Protein AF-A0A258CP84-F1 (afdb_monomer)

Solvent-accessible surface area (backbone atoms only — not comparable to full-atom values): 5626 Å² total; per-residue (Å²): 131,55,63,69,50,76,49,75,52,77,46,81,54,96,42,42,40,38,38,43,35,41,37,41,35,49,50,40,75,94,57,58,101,92,50,81,67,35,71,52,43,54,38,35,33,40,38,43,35,39,31,91,42,90,94,41,61,42,37,40,38,43,38,35,37,27,71,67,53,41,86,36,48,59,76,91,42,93,50,39,91,79,51,60,53,80,54,58,45,76,50,69,54,75,46,78,63,132

Structure (mmCIF, N/CA/C/O backbone):
data_AF-A0A258CP84-F1
#
_entry.id   AF-A0A258CP84-F1
#
loop_
_atom_site.group_PDB
_atom_site.id
_atom_site.type_symbol
_atom_site.label_atom_id
_atom_site.label_alt_id
_atom_site.label_comp_id
_atom_site.label_asym_id
_atom_site.label_entity_id
_atom_site.label_seq_id
_atom_site.pdbx_PDB_ins_code
_atom_site.Cartn_x
_atom_site.Cartn_y
_atom_site.Cartn_z
_atom_site.occupancy
_atom_site.B_iso_or_equiv
_atom_site.auth_seq_id
_atom_site.auth_comp_id
_atom_site.auth_asym_id
_atom_site.auth_atom_id
_atom_site.pdbx_PDB_model_num
ATOM 1 N N . PRO A 1 1 ? 20.545 0.813 -8.830 1.00 58.78 1 PRO A N 1
ATOM 2 C CA . PRO A 1 1 ? 19.107 0.859 -8.473 1.00 58.78 1 PRO A CA 1
ATOM 3 C C . PRO A 1 1 ? 18.518 2.244 -8.768 1.00 58.78 1 PRO A C 1
ATOM 5 O O . PRO A 1 1 ? 19.199 3.232 -8.485 1.00 58.78 1 PRO A O 1
ATOM 8 N N . PRO A 1 2 ? 17.309 2.332 -9.349 1.00 80.00 2 PRO A N 1
ATOM 9 C CA . PRO A 1 2 ? 16.602 3.606 -9.443 1.00 80.00 2 PRO A CA 1
ATOM 10 C C . PRO A 1 2 ? 16.352 4.156 -8.037 1.00 80.00 2 PRO A C 1
ATOM 12 O O . PRO A 1 2 ? 16.305 3.398 -7.062 1.00 80.00 2 PRO A O 1
ATOM 15 N N . TYR A 1 3 ? 16.239 5.476 -7.911 1.00 89.44 3 TYR A N 1
ATOM 16 C CA . TYR A 1 3 ? 15.871 6.052 -6.625 1.00 89.44 3 TYR A CA 1
ATOM 17 C C . TYR A 1 3 ? 14.393 5.766 -6.346 1.00 89.44 3 TYR A C 1
ATOM 19 O O . TYR A 1 3 ? 13.563 5.680 -7.253 1.00 89.44 3 TYR A O 1
ATOM 27 N N . SER A 1 4 ? 14.063 5.615 -5.070 1.00 93.31 4 SER A N 1
ATOM 28 C CA . SER A 1 4 ? 12.688 5.422 -4.625 1.00 93.31 4 SER A CA 1
ATOM 29 C C . SER A 1 4 ? 12.405 6.310 -3.430 1.00 93.31 4 SER A C 1
ATOM 31 O O . SER A 1 4 ? 13.255 6.440 -2.547 1.00 93.31 4 SER A O 1
ATOM 33 N N . LEU A 1 5 ? 11.197 6.857 -3.370 1.00 96.44 5 LEU A N 1
ATOM 34 C CA . LEU A 1 5 ? 10.701 7.631 -2.241 1.00 96.44 5 LEU A CA 1
ATOM 35 C C . LEU A 1 5 ? 9.426 6.977 -1.716 1.00 96.44 5 LEU A C 1
ATOM 37 O O . LEU A 1 5 ? 8.534 6.635 -2.486 1.00 96.44 5 LEU A O 1
ATOM 41 N N . THR A 1 6 ? 9.331 6.789 -0.402 1.00 97.81 6 THR A N 1
ATOM 42 C CA . THR A 1 6 ? 8.110 6.294 0.245 1.00 97.81 6 THR A CA 1
ATOM 43 C C . THR A 1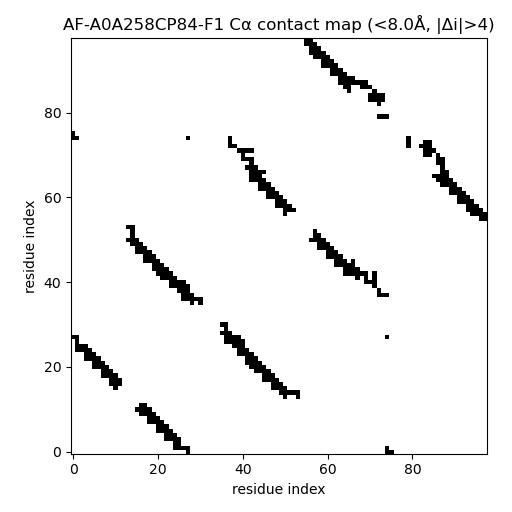 6 ? 7.695 7.255 1.348 1.00 97.81 6 THR A C 1
ATOM 45 O O . THR A 1 6 ? 8.434 7.459 2.309 1.00 97.81 6 THR A O 1
ATOM 48 N N . GLY A 1 7 ? 6.510 7.839 1.203 1.00 98.38 7 GLY A N 1
ATOM 49 C CA . GLY A 1 7 ? 5.847 8.634 2.228 1.00 98.38 7 GLY A CA 1
ATOM 50 C C . GLY A 1 7 ? 4.744 7.817 2.890 1.00 98.38 7 GLY A C 1
ATOM 51 O O . GLY A 1 7 ? 3.963 7.161 2.202 1.00 98.38 7 GLY A O 1
ATOM 52 N N . ARG A 1 8 ? 4.666 7.855 4.223 1.00 98.31 8 ARG A N 1
ATOM 53 C CA . ARG A 1 8 ? 3.635 7.144 4.984 1.00 98.31 8 ARG A CA 1
ATOM 54 C C . ARG A 1 8 ? 3.068 8.028 6.085 1.00 98.31 8 ARG A C 1
ATOM 56 O O . ARG A 1 8 ? 3.808 8.502 6.942 1.00 98.31 8 ARG A O 1
ATOM 63 N N . LEU A 1 9 ? 1.752 8.190 6.070 1.00 98.56 9 LEU A N 1
ATOM 64 C CA . LEU A 1 9 ? 0.977 8.851 7.109 1.00 98.56 9 LEU A CA 1
ATOM 65 C C . LEU A 1 9 ? 0.231 7.788 7.916 1.00 98.56 9 LEU A C 1
ATOM 67 O O . LEU A 1 9 ? -0.418 6.914 7.341 1.00 98.56 9 LEU A O 1
ATOM 71 N N . VAL A 1 10 ? 0.337 7.862 9.242 1.00 98.31 10 VAL A N 1
ATOM 72 C CA . VAL A 1 10 ? -0.356 6.966 10.173 1.00 98.31 10 VAL A CA 1
ATOM 73 C C . VAL A 1 10 ? -1.148 7.807 11.157 1.00 98.31 10 VAL A C 1
ATOM 75 O O . VAL A 1 10 ? -0.612 8.731 11.764 1.00 98.31 10 VAL A O 1
ATOM 78 N N . TRP A 1 11 ? -2.414 7.454 11.321 1.00 98.38 11 TRP A N 1
ATOM 79 C CA . TRP A 1 11 ? -3.298 7.985 12.340 1.00 98.38 11 TRP A CA 1
ATOM 80 C C . TRP A 1 11 ? -3.722 6.850 13.266 1.00 98.38 11 TRP A C 1
ATOM 82 O O . TRP A 1 11 ? -4.186 5.815 12.790 1.00 98.38 11 TRP A O 1
ATOM 92 N N . ALA A 1 12 ? -3.593 7.055 14.573 1.00 96.25 12 ALA A N 1
ATOM 93 C CA . ALA A 1 12 ? -4.013 6.095 15.584 1.00 96.25 12 ALA A CA 1
ATOM 94 C C . ALA A 1 12 ? -4.826 6.808 16.666 1.00 96.25 12 ALA A C 1
ATOM 96 O O . ALA A 1 12 ? -4.419 7.846 17.189 1.00 96.25 12 ALA A O 1
ATOM 97 N N . SER A 1 13 ? -5.985 6.248 16.991 1.00 94.19 13 SER A N 1
ATOM 98 C CA 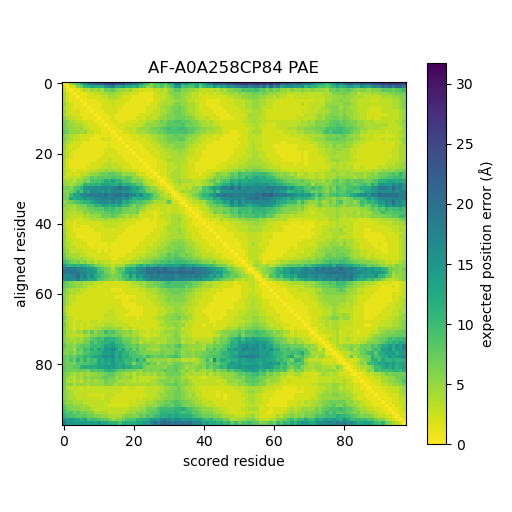. SER A 1 13 ? -6.856 6.686 18.078 1.00 94.19 13 SER A CA 1
ATOM 99 C C . SER A 1 13 ? -7.516 5.468 18.736 1.00 94.19 13 SER A C 1
ATOM 101 O O . SER A 1 13 ? -7.430 4.361 18.195 1.00 94.19 13 SER A O 1
ATOM 103 N N . PRO A 1 14 ? -8.214 5.630 19.877 1.00 92.50 14 PRO A N 1
ATOM 104 C CA . PRO A 1 14 ? -8.882 4.510 20.541 1.00 92.50 14 PRO A CA 1
ATOM 105 C C . PRO A 1 14 ? -9.834 3.730 19.624 1.00 92.50 14 PRO A C 1
ATOM 107 O O . PRO A 1 14 ? -9.900 2.505 19.698 1.00 92.50 14 PRO A O 1
ATOM 110 N N . ARG A 1 15 ? -10.526 4.422 18.708 1.00 93.38 15 ARG A N 1
ATOM 111 C CA . ARG A 1 15 ? -11.545 3.815 17.838 1.00 93.38 15 ARG A CA 1
ATOM 112 C C . ARG A 1 15 ? -11.147 3.704 16.373 1.00 93.38 15 ARG A C 1
ATOM 114 O O . ARG A 1 15 ? -11.784 2.943 15.654 1.00 93.38 15 ARG A O 1
ATOM 121 N N . ILE A 1 16 ? -10.154 4.454 15.896 1.00 95.81 16 ILE A N 1
ATOM 122 C CA . ILE A 1 16 ? -9.808 4.514 14.469 1.00 95.81 16 ILE A CA 1
ATOM 123 C C . ILE A 1 16 ? -8.300 4.396 14.284 1.00 95.81 16 ILE A C 1
ATOM 125 O O . ILE A 1 16 ? -7.542 5.204 14.814 1.00 95.81 16 ILE A O 1
ATOM 129 N N . ASP A 1 17 ? -7.896 3.455 13.436 1.00 96.75 17 ASP A N 1
ATOM 130 C CA . ASP A 1 17 ? -6.538 3.347 12.913 1.00 96.75 17 ASP A CA 1
ATOM 131 C C . ASP A 1 17 ? -6.585 3.557 11.396 1.00 96.75 17 ASP A C 1
ATOM 133 O O . ASP A 1 17 ? -7.310 2.853 10.692 1.00 96.75 17 ASP A O 1
ATOM 137 N N . ALA A 1 18 ? -5.827 4.511 10.867 1.00 98.19 18 ALA A N 1
ATOM 138 C CA . ALA A 1 18 ? -5.754 4.769 9.434 1.00 98.19 18 ALA A CA 1
ATOM 139 C C . ALA A 1 18 ? -4.305 4.904 8.968 1.00 98.19 18 ALA A C 1
ATOM 141 O O . ALA A 1 18 ? -3.438 5.403 9.683 1.00 98.19 18 ALA A O 1
ATOM 142 N N . GLN A 1 19 ? -4.041 4.465 7.745 1.00 98.62 19 GLN A N 1
ATOM 143 C CA . GLN A 1 19 ? -2.743 4.578 7.104 1.00 98.62 19 GLN A CA 1
ATOM 144 C C . GLN A 1 19 ? -2.926 4.954 5.639 1.00 98.62 19 GLN A C 1
ATOM 146 O O . GLN A 1 19 ? -3.736 4.348 4.939 1.00 98.62 19 GLN A O 1
ATOM 151 N N . LEU A 1 20 ? -2.122 5.905 5.176 1.00 98.62 20 LEU A N 1
ATOM 152 C CA . LEU A 1 20 ? -1.940 6.230 3.767 1.00 98.62 20 LEU A CA 1
ATOM 153 C C . LEU A 1 20 ? -0.455 6.107 3.439 1.00 98.62 20 LEU A C 1
ATOM 155 O O . LEU A 1 20 ? 0.393 6.617 4.169 1.00 98.62 20 LEU A O 1
ATOM 159 N N . GLU A 1 21 ? -0.131 5.431 2.350 1.00 98.75 21 GLU A N 1
ATOM 160 C CA . GLU A 1 21 ? 1.232 5.273 1.863 1.00 98.75 21 GLU A CA 1
ATOM 161 C C . GLU A 1 21 ? 1.289 5.611 0.377 1.00 98.75 21 GLU A C 1
ATOM 163 O O . GLU A 1 21 ? 0.451 5.162 -0.406 1.00 98.75 21 GLU A O 1
ATOM 168 N N . VAL A 1 22 ? 2.300 6.388 0.000 1.00 98.50 22 VAL A N 1
ATOM 169 C CA . VAL A 1 22 ? 2.626 6.712 -1.385 1.00 98.50 22 VAL A CA 1
ATOM 170 C C . VAL A 1 22 ? 4.071 6.305 -1.623 1.00 98.50 22 VAL A C 1
ATOM 172 O O . VAL A 1 22 ? 4.977 6.796 -0.947 1.00 98.50 22 VAL A O 1
ATOM 175 N N . ARG A 1 23 ? 4.294 5.409 -2.580 1.00 97.44 23 ARG A N 1
ATOM 176 C CA . ARG A 1 23 ? 5.623 4.973 -3.009 1.00 97.44 23 ARG A CA 1
ATOM 177 C C . ARG A 1 23 ? 5.820 5.350 -4.465 1.00 97.44 23 ARG A C 1
ATOM 179 O O . ARG A 1 23 ? 5.086 4.867 -5.319 1.00 97.44 23 ARG A O 1
ATOM 186 N N . TYR A 1 24 ? 6.833 6.159 -4.727 1.00 96.25 24 TYR A N 1
ATOM 187 C CA . TYR A 1 24 ? 7.330 6.444 -6.064 1.00 96.25 24 TYR A CA 1
ATOM 188 C C . TYR A 1 24 ? 8.645 5.701 -6.282 1.00 96.25 24 TYR A C 1
ATOM 190 O O . TYR A 1 24 ? 9.527 5.720 -5.416 1.00 96.25 24 TYR A O 1
ATOM 198 N N . VAL A 1 25 ? 8.775 5.051 -7.431 1.00 95.00 25 VAL A N 1
ATOM 199 C CA . VAL A 1 25 ? 10.022 4.451 -7.904 1.00 95.00 25 VAL A CA 1
ATOM 200 C C . VAL A 1 25 ? 10.292 5.0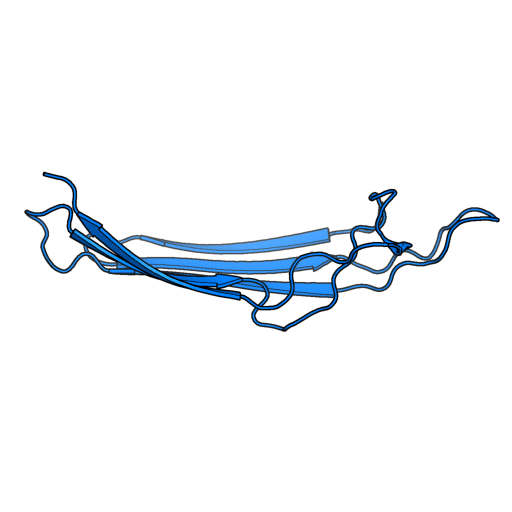32 -9.277 1.00 95.00 25 VAL A C 1
ATOM 202 O O . VAL A 1 25 ? 9.432 4.945 -10.149 1.00 95.00 25 VAL A O 1
ATOM 205 N N . ALA A 1 26 ? 11.458 5.651 -9.435 1.00 93.38 26 ALA A N 1
ATOM 206 C CA . ALA A 1 26 ? 11.860 6.239 -10.700 1.00 93.38 26 ALA A CA 1
ATOM 207 C C . ALA A 1 26 ? 12.169 5.169 -11.746 1.00 93.38 26 ALA A C 1
ATOM 209 O O . ALA A 1 26 ? 12.411 4.001 -11.426 1.00 93.38 26 ALA A O 1
ATOM 210 N N . ASP A 1 27 ? 12.202 5.604 -12.993 1.00 91.06 27 ASP A N 1
ATOM 211 C CA . ASP A 1 27 ? 12.632 4.807 -14.119 1.00 91.06 27 ASP A CA 1
ATOM 212 C C . ASP A 1 27 ? 14.100 4.377 -13.975 1.00 91.06 27 ASP A C 1
ATOM 214 O O . ASP A 1 27 ? 14.911 4.968 -13.249 1.00 91.06 27 ASP A O 1
ATOM 218 N N . GLN A 1 28 ? 14.420 3.257 -14.621 1.00 87.38 28 GLN A N 1
ATOM 219 C CA . GLN A 1 28 ? 15.779 2.766 -14.756 1.00 87.38 28 GLN A CA 1
ATOM 220 C C . GLN A 1 28 ? 16.080 2.433 -16.208 1.00 87.38 28 GLN A C 1
ATOM 222 O O . GLN A 1 28 ? 15.536 1.506 -16.802 1.00 87.38 28 GLN A O 1
ATOM 227 N N . ASP A 1 29 ? 17.034 3.179 -16.717 1.00 86.06 29 ASP A N 1
ATOM 228 C CA . ASP A 1 29 ? 17.416 3.305 -18.108 1.00 86.06 29 ASP A CA 1
ATOM 229 C C . ASP A 1 29 ? 18.936 3.109 -18.287 1.00 86.06 29 ASP A C 1
ATOM 231 O O . ASP A 1 29 ? 19.417 2.935 -19.406 1.00 86.06 29 ASP A O 1
ATOM 235 N N . ARG A 1 30 ? 19.703 2.997 -17.186 1.00 82.88 30 ARG A N 1
ATOM 236 C CA . ARG A 1 30 ? 21.101 2.527 -17.198 1.00 82.88 30 ARG A CA 1
ATOM 237 C C . ARG A 1 30 ? 21.151 1.002 -17.159 1.00 82.88 30 ARG A C 1
ATOM 239 O O . ARG A 1 30 ? 21.360 0.406 -16.105 1.00 82.88 30 ARG A O 1
ATOM 246 N N . VAL A 1 31 ? 20.969 0.403 -18.328 1.00 81.38 31 VAL A N 1
ATOM 247 C CA . VAL A 1 31 ? 20.886 -1.049 -18.529 1.00 81.38 31 VAL A CA 1
ATOM 248 C C . VAL A 1 31 ? 22.085 -1.596 -19.304 1.00 81.38 31 VAL A C 1
ATOM 250 O O . VAL A 1 31 ? 22.744 -0.873 -20.053 1.00 81.38 31 VAL A O 1
ATOM 253 N N . THR A 1 32 ? 22.400 -2.877 -19.109 1.00 82.00 32 THR A N 1
ATOM 254 C CA . THR A 1 32 ? 23.429 -3.573 -19.906 1.00 82.00 32 THR A CA 1
ATOM 255 C C . THR A 1 32 ? 22.902 -3.965 -21.296 1.00 82.00 32 THR A C 1
ATOM 257 O O . THR A 1 32 ? 21.710 -3.864 -21.569 1.00 82.00 32 THR A O 1
ATOM 260 N N . THR A 1 33 ? 23.770 -4.463 -22.185 1.00 78.44 33 THR A N 1
ATOM 261 C CA . THR A 1 33 ? 23.432 -4.815 -23.582 1.00 78.44 33 THR A CA 1
ATOM 262 C C . THR A 1 33 ? 22.245 -5.781 -23.744 1.00 78.44 33 THR A C 1
ATOM 264 O O . THR A 1 33 ? 21.621 -5.791 -24.800 1.00 78.44 33 THR A O 1
ATOM 267 N N . TYR A 1 34 ? 21.918 -6.583 -22.725 1.00 78.81 34 TYR A N 1
ATOM 268 C CA . TYR A 1 34 ? 20.837 -7.581 -22.772 1.00 78.81 34 TYR A CA 1
ATOM 269 C C . TYR A 1 34 ? 19.732 -7.331 -21.739 1.00 78.81 34 TYR A C 1
ATOM 271 O O . TYR A 1 34 ? 18.991 -8.246 -21.388 1.00 78.81 34 TYR A O 1
ATOM 279 N N . GLU A 1 35 ? 19.622 -6.105 -21.233 1.00 76.94 35 GLU A N 1
ATOM 280 C CA . GLU A 1 35 ? 18.647 -5.733 -20.215 1.00 76.94 35 GLU A CA 1
ATOM 281 C C . GLU A 1 35 ? 17.712 -4.639 -20.745 1.00 76.94 35 GLU A C 1
ATOM 283 O O . GLU A 1 35 ? 18.149 -3.662 -21.346 1.00 76.94 35 GLU A O 1
ATOM 288 N N . LEU A 1 36 ? 16.402 -4.817 -20.549 1.00 83.00 36 LEU A N 1
ATOM 289 C CA . LEU A 1 36 ? 15.404 -3.826 -20.957 1.00 83.00 36 LEU A CA 1
ATOM 290 C C . LEU A 1 36 ? 15.235 -2.740 -19.884 1.00 83.00 36 LEU A C 1
ATOM 292 O O . LEU A 1 36 ? 15.143 -3.099 -18.699 1.00 83.00 36 LEU A O 1
ATOM 296 N N . PRO A 1 37 ? 15.103 -1.456 -20.278 1.00 84.75 37 PRO A N 1
ATOM 297 C CA . PRO A 1 37 ? 14.719 -0.380 -19.371 1.00 84.75 37 PRO A CA 1
ATOM 298 C C . PRO A 1 37 ? 13.411 -0.686 -18.637 1.00 84.75 37 PRO A C 1
ATOM 300 O O . PRO A 1 37 ? 12.537 -1.393 -19.146 1.00 84.75 37 PRO A O 1
ATOM 303 N N . THR A 1 38 ? 13.264 -0.128 -17.440 1.00 88.12 38 THR A N 1
ATOM 304 C CA . THR A 1 38 ? 12.048 -0.247 -16.633 1.00 88.12 38 THR A CA 1
ATOM 305 C C . THR A 1 38 ? 11.476 1.136 -16.366 1.00 88.12 38 THR A C 1
ATOM 307 O O . THR A 1 38 ? 12.178 1.993 -15.840 1.00 88.12 38 THR A O 1
ATOM 310 N N . ASN A 1 39 ? 10.199 1.330 -16.695 1.00 89.44 39 ASN A N 1
ATOM 311 C CA . ASN A 1 39 ? 9.492 2.586 -16.442 1.00 89.44 39 ASN A CA 1
ATOM 312 C C . ASN A 1 39 ? 9.291 2.840 -14.943 1.00 89.44 39 ASN A C 1
ATOM 314 O O . ASN A 1 39 ? 9.258 1.907 -14.133 1.00 89.44 39 ASN A O 1
ATOM 318 N N . ASP A 1 40 ? 9.103 4.110 -14.607 1.00 93.00 40 ASP A N 1
ATOM 319 C CA . ASP A 1 40 ? 8.715 4.561 -13.281 1.00 93.00 40 ASP A CA 1
ATOM 320 C C . ASP A 1 40 ? 7.302 4.086 -12.906 1.00 93.00 40 ASP A C 1
ATOM 322 O O . ASP A 1 40 ? 6.497 3.656 -13.740 1.00 93.00 40 ASP A O 1
ATOM 326 N N . TYR A 1 41 ? 6.985 4.140 -11.614 1.00 94.69 41 TYR A N 1
ATOM 327 C CA . TYR A 1 41 ? 5.622 3.925 -11.141 1.00 94.69 41 TYR A CA 1
ATOM 328 C C . TYR A 1 41 ? 5.365 4.572 -9.784 1.00 94.69 41 TYR A C 1
ATOM 330 O O . TYR A 1 41 ? 6.249 4.719 -8.936 1.00 94.69 41 TYR A O 1
ATOM 338 N N . THR A 1 42 ? 4.088 4.883 -9.552 1.00 97.25 42 THR A N 1
ATOM 339 C CA . THR A 1 42 ? 3.583 5.338 -8.255 1.00 97.25 42 THR A CA 1
ATOM 340 C C . THR A 1 42 ? 2.531 4.373 -7.728 1.00 97.25 42 THR A C 1
ATOM 342 O O . THR A 1 42 ? 1.511 4.135 -8.378 1.00 97.25 42 THR A O 1
ATOM 345 N N . LEU A 1 43 ? 2.751 3.856 -6.521 1.00 98.06 43 LEU A N 1
ATOM 346 C CA . LEU A 1 43 ? 1.775 3.073 -5.771 1.00 98.06 43 LEU A CA 1
ATOM 347 C C . LEU A 1 43 ? 1.166 3.927 -4.666 1.00 98.06 43 LEU A C 1
ATOM 349 O O . LEU A 1 43 ? 1.887 4.538 -3.877 1.00 98.06 43 LEU A O 1
ATOM 353 N N . VAL A 1 44 ? -0.162 3.909 -4.580 1.00 98.50 44 VAL A N 1
ATOM 354 C CA . VAL A 1 44 ? -0.912 4.483 -3.458 1.00 98.50 44 VAL A CA 1
ATOM 355 C C . VAL A 1 44 ? -1.631 3.357 -2.726 1.00 98.50 44 VAL A C 1
ATOM 357 O O . VAL A 1 44 ? -2.410 2.618 -3.326 1.00 98.50 44 VAL A O 1
ATOM 360 N N . ASN A 1 45 ? -1.371 3.224 -1.429 1.00 98.62 45 ASN A N 1
ATOM 361 C CA . ASN A 1 45 ? -1.985 2.225 -0.561 1.00 98.62 45 ASN A CA 1
ATOM 362 C C . ASN A 1 45 ? -2.706 2.930 0.588 1.00 98.62 45 ASN A C 1
ATOM 364 O O . ASN A 1 45 ? -2.176 3.880 1.160 1.00 98.62 45 ASN A O 1
ATOM 368 N N . ALA A 1 46 ? -3.886 2.447 0.963 1.00 98.69 46 ALA A N 1
ATOM 369 C CA . ALA A 1 46 ? -4.632 2.988 2.092 1.00 98.69 46 ALA A CA 1
ATOM 370 C C . ALA A 1 46 ? -5.262 1.871 2.922 1.00 98.69 46 A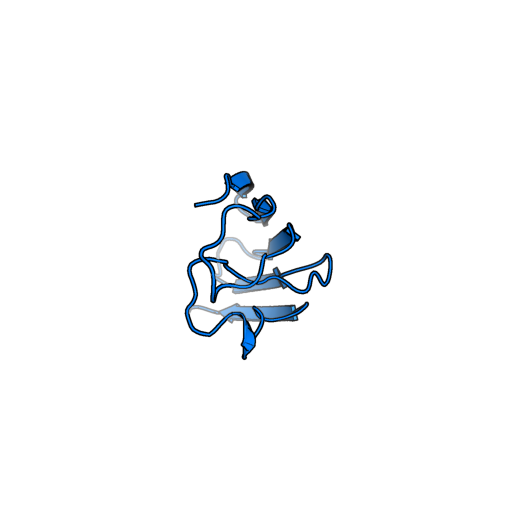LA A C 1
ATOM 372 O O . ALA A 1 46 ? -5.760 0.884 2.383 1.00 98.69 46 ALA A O 1
ATOM 373 N N . ARG A 1 47 ? -5.279 2.041 4.242 1.00 98.56 47 ARG A N 1
ATOM 374 C CA . ARG A 1 47 ? -5.976 1.161 5.183 1.00 98.56 47 ARG A CA 1
ATOM 375 C C . ARG A 1 47 ? -6.732 2.010 6.187 1.00 98.56 47 ARG A C 1
ATOM 377 O O . ARG A 1 47 ? -6.181 2.971 6.711 1.00 98.56 47 ARG A O 1
ATOM 384 N N . VAL A 1 48 ? -7.957 1.613 6.502 1.00 98.25 48 VAL A N 1
ATOM 385 C CA . VAL A 1 48 ? -8.734 2.169 7.611 1.00 98.25 48 VAL A CA 1
ATOM 386 C C . VAL A 1 48 ? -9.293 1.013 8.426 1.00 98.25 48 VAL A C 1
ATOM 388 O O . VAL A 1 48 ? -9.776 0.027 7.873 1.00 98.25 48 VAL A O 1
ATOM 391 N N . SER A 1 49 ? -9.191 1.113 9.744 1.00 97.31 49 SER A N 1
ATOM 392 C CA . SER A 1 49 ? -9.767 0.183 10.706 1.00 97.31 49 SER A CA 1
ATOM 393 C C . SER A 1 49 ? -10.567 0.948 11.750 1.00 97.31 49 SER A C 1
ATOM 395 O O . SER A 1 49 ? -10.147 2.007 12.213 1.00 97.31 49 SER A O 1
ATOM 397 N N . PHE A 1 50 ? -11.710 0.393 12.128 1.00 96.00 50 PHE A N 1
ATOM 398 C CA . PHE A 1 50 ? -12.630 0.951 13.102 1.00 96.00 50 PHE A CA 1
ATOM 399 C C . PHE A 1 50 ? -12.916 -0.071 14.204 1.00 96.00 50 PHE A C 1
ATOM 401 O O . PHE A 1 50 ? -13.226 -1.231 13.922 1.00 96.00 50 PHE A O 1
ATOM 408 N N . LYS A 1 51 ? -12.812 0.372 15.456 1.00 94.88 51 LYS A N 1
ATOM 409 C CA . LYS A 1 51 ? -13.119 -0.381 16.674 1.00 94.88 51 LYS A CA 1
ATOM 410 C C . LYS A 1 51 ? -14.384 0.234 17.289 1.00 94.88 51 LYS A C 1
ATOM 412 O O . LYS A 1 51 ? -14.293 1.267 17.954 1.00 94.88 51 LYS A O 1
ATOM 417 N N . PRO A 1 52 ? -15.577 -0.325 17.010 1.00 90.56 52 PRO A N 1
ATOM 418 C CA . PRO A 1 52 ? -16.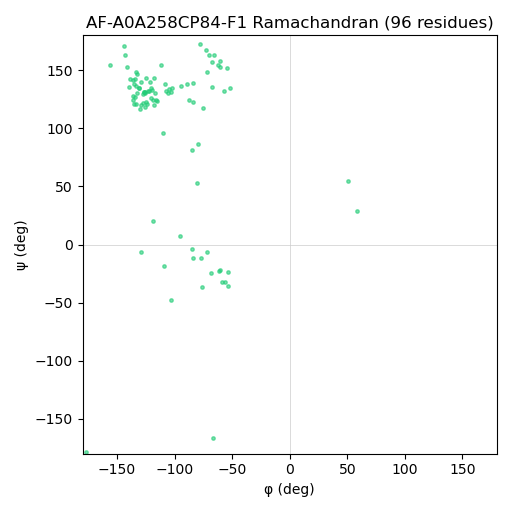845 0.258 17.455 1.00 90.56 52 PRO A CA 1
ATOM 419 C C . PRO A 1 52 ? -17.050 0.202 18.971 1.00 90.56 52 PRO A C 1
ATOM 421 O O . PRO A 1 52 ? -17.822 0.990 19.509 1.00 90.56 52 PRO A O 1
ATOM 424 N N . LEU A 1 53 ? -16.392 -0.740 19.644 1.00 88.62 53 LEU A N 1
ATOM 425 C CA . LEU A 1 53 ? -16.538 -1.017 21.067 1.00 88.62 53 LEU A CA 1
ATOM 426 C C . LEU A 1 53 ? -15.141 -0.985 21.692 1.00 88.62 53 LEU A C 1
ATOM 428 O O . LEU A 1 53 ? -14.234 -1.608 21.152 1.00 88.62 53 LEU A O 1
ATOM 432 N N . GLU A 1 54 ? -14.962 -0.267 22.801 1.00 76.62 54 GLU A N 1
ATOM 433 C CA . GLU A 1 54 ? -13.677 -0.234 23.523 1.00 76.62 54 GLU A CA 1
ATOM 434 C C . GLU A 1 54 ? -13.450 -1.518 24.333 1.00 76.62 54 GLU A C 1
ATOM 436 O O . GLU A 1 54 ? -12.340 -2.040 24.350 1.00 76.62 54 GLU A O 1
ATOM 441 N N . ASP A 1 55 ? -14.513 -2.083 24.912 1.00 78.81 55 ASP A N 1
ATOM 442 C CA . ASP A 1 55 ? -14.434 -3.269 25.781 1.00 78.81 55 ASP A CA 1
ATOM 443 C C . ASP A 1 55 ? -14.439 -4.605 25.017 1.00 78.81 55 ASP A C 1
ATOM 445 O O . ASP A 1 55 ? -14.354 -5.676 25.617 1.00 78.81 55 ASP A O 1
ATOM 449 N N . ARG A 1 56 ? -14.590 -4.572 23.688 1.00 78.44 56 ARG A N 1
ATOM 450 C CA . ARG A 1 56 ? -14.538 -5.762 22.830 1.00 78.44 56 ARG A CA 1
ATOM 451 C C . ARG A 1 56 ? -13.527 -5.535 21.728 1.00 78.44 56 ARG A C 1
ATOM 453 O O . ARG A 1 56 ? -13.623 -4.545 21.013 1.00 78.44 56 ARG A O 1
ATOM 460 N N . ASP A 1 57 ? -12.639 -6.496 21.507 1.00 85.38 57 ASP A N 1
ATOM 461 C CA . ASP A 1 57 ? -11.644 -6.427 20.433 1.00 85.38 57 ASP A CA 1
ATOM 462 C C . ASP A 1 57 ? -12.267 -6.824 19.073 1.00 85.38 57 ASP A C 1
ATOM 464 O O . ASP A 1 57 ? -11.809 -7.726 18.369 1.00 85.38 57 ASP A O 1
ATOM 468 N N . LEU A 1 58 ? -13.379 -6.157 18.730 1.00 92.69 58 LEU A N 1
ATOM 469 C CA . LEU A 1 58 ? -14.002 -6.172 17.409 1.00 92.69 58 LEU A CA 1
ATOM 470 C C . LEU A 1 58 ? -13.357 -5.080 16.555 1.00 92.69 58 LEU A C 1
ATOM 472 O O . LEU A 1 58 ? -13.402 -3.898 16.896 1.00 92.69 58 LEU A O 1
ATOM 476 N N . ARG A 1 59 ? -12.824 -5.461 15.396 1.00 94.94 59 ARG A N 1
ATOM 477 C CA . ARG A 1 59 ? -12.222 -4.542 14.427 1.00 94.94 59 ARG A CA 1
ATOM 478 C C . ARG A 1 59 ? -12.827 -4.750 13.052 1.00 94.94 59 ARG A C 1
ATOM 480 O O . ARG A 1 59 ? -12.710 -5.833 12.493 1.00 94.94 59 ARG A O 1
ATOM 487 N N . LEU A 1 60 ? -13.412 -3.703 12.485 1.00 96.50 60 LEU A N 1
ATOM 488 C CA . LEU A 1 60 ? -13.809 -3.645 11.078 1.00 96.50 60 LEU A CA 1
ATOM 489 C C . LEU A 1 60 ? -12.686 -2.982 10.291 1.00 96.50 60 LEU A C 1
ATOM 491 O O . LEU A 1 60 ? -12.147 -1.980 10.753 1.00 96.50 60 LEU A O 1
ATOM 495 N N . PHE A 1 61 ? -12.319 -3.499 9.124 1.00 97.38 61 PHE A N 1
ATOM 496 C CA . PHE A 1 61 ? -11.265 -2.886 8.319 1.00 97.38 61 PHE A CA 1
ATOM 497 C C . PHE A 1 61 ? -11.563 -2.921 6.827 1.00 97.38 61 PHE A C 1
ATOM 499 O O . PHE A 1 61 ? -12.237 -3.819 6.322 1.00 97.38 61 PHE A O 1
ATOM 506 N N . VAL A 1 62 ? -10.987 -1.948 6.128 1.00 98.38 62 VAL A N 1
ATOM 507 C CA . VAL A 1 62 ? -10.888 -1.893 4.671 1.00 98.38 62 VAL A CA 1
ATOM 508 C C . VAL A 1 62 ? -9.456 -1.515 4.311 1.00 98.38 62 VAL A C 1
ATOM 510 O O . VAL A 1 62 ? -8.853 -0.633 4.921 1.00 98.38 62 VAL A O 1
ATOM 513 N N . GLU A 1 63 ? -8.898 -2.189 3.316 1.00 98.44 63 GLU A N 1
ATOM 514 C CA . GLU A 1 63 ? -7.583 -1.904 2.767 1.00 98.44 63 GLU A CA 1
ATOM 515 C C . GLU A 1 63 ? -7.610 -1.938 1.245 1.00 98.44 63 GLU A C 1
ATOM 517 O O . GLU A 1 63 ? -8.017 -2.930 0.640 1.00 98.44 63 GLU A O 1
ATOM 522 N N . GLY A 1 64 ? -7.106 -0.867 0.643 1.00 98.50 64 GLY A N 1
ATOM 523 C CA . GLY A 1 64 ? -6.792 -0.782 -0.771 1.00 98.50 64 GLY A CA 1
ATOM 524 C C . GLY A 1 64 ? -5.283 -0.799 -0.994 1.00 98.50 64 GLY A C 1
ATOM 525 O O . GLY A 1 64 ? -4.545 -0.050 -0.349 1.00 98.50 64 GLY A O 1
ATOM 526 N N . ARG A 1 65 ? -4.818 -1.633 -1.923 1.00 98.38 65 ARG A N 1
ATOM 527 C CA . ARG A 1 65 ? -3.431 -1.638 -2.403 1.00 98.38 65 ARG A CA 1
ATOM 528 C C . ARG A 1 65 ? -3.396 -1.323 -3.888 1.00 98.38 65 ARG A C 1
ATOM 530 O O . ARG A 1 65 ? -4.274 -1.779 -4.621 1.00 98.38 65 ARG A O 1
ATOM 537 N N . ASN A 1 66 ? -2.371 -0.583 -4.307 1.00 97.88 66 ASN A N 1
ATOM 538 C CA . ASN A 1 66 ? -2.212 -0.103 -5.677 1.00 97.88 66 ASN A CA 1
ATOM 539 C C . ASN A 1 66 ? -3.489 0.600 -6.183 1.00 97.88 66 ASN A C 1
ATOM 541 O O . ASN A 1 66 ? -4.081 0.228 -7.191 1.00 97.88 66 ASN A O 1
ATOM 545 N N . LEU A 1 67 ? -3.957 1.601 -5.434 1.00 97.62 67 LEU A N 1
ATOM 546 C CA . LEU A 1 67 ? -5.179 2.350 -5.746 1.00 97.62 67 LEU A CA 1
ATOM 547 C C . LEU A 1 67 ? -5.098 3.091 -7.091 1.00 97.62 67 LEU A C 1
ATOM 549 O O . LEU A 1 67 ? -6.132 3.353 -7.700 1.00 97.62 67 LEU A O 1
ATOM 553 N N . THR A 1 68 ? -3.883 3.375 -7.564 1.00 97.00 68 THR A N 1
ATOM 554 C CA . THR A 1 68 ? -3.579 3.964 -8.876 1.00 97.00 68 THR A CA 1
ATOM 555 C C . THR A 1 68 ? -3.672 2.972 -10.035 1.00 97.00 68 THR A C 1
ATOM 557 O O . THR A 1 68 ? -3.668 3.410 -11.179 1.00 97.00 68 THR A O 1
ATOM 560 N N . ASP A 1 69 ? -3.774 1.664 -9.764 1.00 96.00 69 ASP A N 1
ATOM 561 C CA . ASP A 1 69 ? -3.748 0.594 -10.778 1.00 96.00 69 ASP A CA 1
ATOM 562 C C . ASP A 1 69 ? -2.476 0.561 -11.630 1.00 96.00 69 ASP A C 1
ATOM 564 O O . ASP A 1 69 ? -2.489 0.157 -12.793 1.00 96.00 69 ASP A O 1
ATOM 568 N N . ALA A 1 70 ? -1.359 1.018 -11.069 1.00 95.69 70 ALA A N 1
ATOM 569 C CA . ALA A 1 70 ? -0.110 1.083 -11.800 1.00 95.69 70 ALA A CA 1
ATOM 570 C C . ALA A 1 70 ? 0.402 -0.329 -12.121 1.00 95.69 70 ALA A C 1
ATOM 572 O O . ALA A 1 70 ? 0.449 -1.205 -11.250 1.00 95.69 70 ALA A O 1
ATOM 573 N N . VAL A 1 71 ? 0.854 -0.536 -13.359 1.00 92.75 71 VAL A N 1
ATOM 574 C CA . VAL A 1 71 ? 1.592 -1.743 -13.753 1.00 92.75 71 VAL A CA 1
ATOM 575 C C . VAL A 1 71 ? 3.039 -1.586 -13.294 1.00 92.75 71 VAL A C 1
ATOM 577 O O . VAL A 1 71 ? 3.895 -1.100 -14.028 1.00 92.75 71 VAL A O 1
ATOM 580 N N . ALA A 1 72 ? 3.306 -1.970 -12.051 1.00 91.06 72 ALA A N 1
ATOM 581 C CA . ALA A 1 72 ? 4.613 -1.795 -11.432 1.00 91.06 72 ALA A CA 1
ATOM 582 C C . ALA A 1 72 ? 5.539 -2.996 -11.684 1.00 91.06 72 ALA A C 1
ATOM 584 O O . ALA A 1 72 ? 5.129 -4.155 -11.576 1.00 91.06 72 ALA A O 1
ATOM 585 N N . ARG A 1 73 ? 6.809 -2.715 -11.987 1.00 90.44 73 ARG A N 1
ATOM 586 C CA . ARG A 1 73 ? 7.872 -3.712 -12.166 1.00 90.44 73 ARG A CA 1
ATOM 587 C C . ARG A 1 73 ? 9.103 -3.270 -11.395 1.00 90.44 73 ARG A C 1
ATOM 589 O O . ARG A 1 73 ? 9.661 -2.218 -11.670 1.00 90.44 73 ARG A O 1
ATOM 596 N N . GLU A 1 74 ? 9.551 -4.089 -10.455 1.00 86.94 74 GLU A N 1
ATOM 597 C CA . GLU A 1 74 ? 10.805 -3.828 -9.748 1.00 86.94 74 GLU A CA 1
ATOM 598 C C . GLU A 1 74 ? 11.972 -4.175 -10.680 1.00 86.94 74 GLU A C 1
ATOM 600 O O . GLU A 1 74 ? 12.128 -5.329 -11.076 1.00 86.94 74 GLU A O 1
ATOM 605 N N . HIS A 1 75 ? 12.797 -3.189 -11.042 1.00 82.69 75 HIS A N 1
ATOM 606 C CA . HIS A 1 75 ? 13.908 -3.394 -11.980 1.00 82.69 75 HIS A CA 1
ATOM 607 C C . HIS A 1 75 ? 14.914 -4.455 -11.493 1.00 82.69 75 HIS A C 1
ATOM 609 O O . HIS A 1 75 ? 15.453 -5.204 -12.294 1.00 82.69 75 HIS A O 1
ATOM 615 N N . ALA A 1 76 ? 15.109 -4.585 -10.175 1.00 81.44 76 ALA A N 1
ATOM 616 C CA . ALA A 1 76 ? 15.980 -5.606 -9.585 1.00 81.44 76 ALA A CA 1
ATOM 617 C C . ALA A 1 76 ? 15.414 -7.044 -9.660 1.00 81.44 76 ALA A C 1
ATOM 619 O O . ALA A 1 76 ? 16.089 -7.990 -9.259 1.00 81.44 76 ALA A O 1
ATOM 620 N N . SER A 1 77 ? 14.171 -7.226 -10.120 1.00 79.31 77 SER A N 1
ATOM 621 C CA . SER A 1 77 ? 13.545 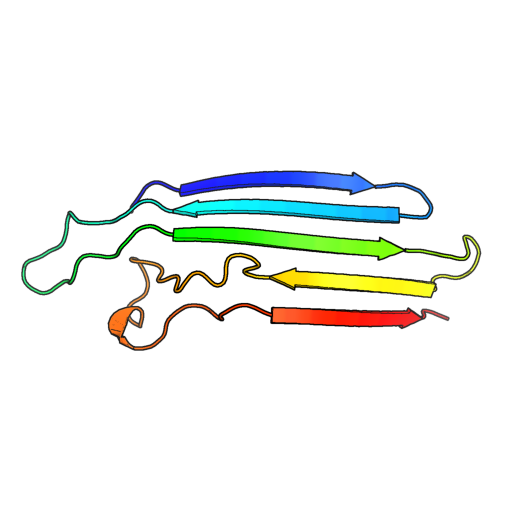-8.542 -10.246 1.00 79.31 77 SER A CA 1
ATOM 622 C C . SER A 1 77 ? 13.930 -9.215 -11.563 1.00 79.31 77 SER A C 1
ATOM 624 O O . SER A 1 77 ? 13.597 -8.722 -12.637 1.00 79.31 77 SER A O 1
ATOM 626 N N . PHE A 1 78 ? 14.515 -10.414 -11.488 1.00 78.31 78 PHE A N 1
ATOM 627 C CA . PHE A 1 78 ? 14.765 -11.268 -12.661 1.00 78.31 78 PHE A CA 1
ATOM 628 C C . PHE A 1 78 ? 13.482 -11.668 -13.405 1.00 78.31 78 PHE A C 1
ATOM 630 O O . PHE A 1 78 ? 13.530 -12.029 -14.575 1.00 78.31 78 PHE A O 1
ATOM 637 N N . LEU A 1 79 ? 12.330 -11.612 -12.729 1.00 80.81 79 LEU A N 1
ATOM 638 C CA . LEU A 1 79 ? 11.027 -11.939 -13.305 1.00 80.81 79 LEU A CA 1
ATOM 639 C C . LEU A 1 79 ? 10.277 -10.701 -13.815 1.00 80.81 79 LEU A C 1
ATOM 641 O O . LEU A 1 79 ? 9.117 -10.834 -14.195 1.00 80.81 79 LEU A O 1
ATOM 645 N N . LYS A 1 80 ? 10.890 -9.506 -13.833 1.00 76.06 80 LYS A N 1
ATOM 646 C CA . LYS A 1 80 ? 10.208 -8.251 -14.213 1.00 76.06 80 LYS A CA 1
ATOM 647 C C . LYS A 1 80 ? 9.574 -8.303 -15.607 1.00 76.06 80 LYS A C 1
ATOM 649 O O . LYS A 1 80 ? 8.523 -7.702 -15.831 1.00 76.06 80 LYS A O 1
ATOM 654 N N . ASP A 1 81 ? 10.189 -9.052 -16.519 1.00 79.81 81 ASP A N 1
ATOM 655 C CA . ASP A 1 81 ? 9.729 -9.193 -17.902 1.00 79.81 81 ASP A CA 1
ATOM 656 C C . ASP A 1 81 ? 8.643 -10.280 -18.047 1.00 79.81 81 ASP A C 1
ATOM 658 O O . ASP A 1 81 ? 7.968 -10.349 -19.069 1.00 79.81 81 ASP A O 1
ATOM 662 N N . ILE A 1 82 ? 8.429 -11.090 -17.002 1.00 83.62 82 ILE A N 1
ATOM 663 C CA . ILE A 1 82 ? 7.440 -12.178 -16.963 1.00 83.62 82 ILE A CA 1
ATOM 664 C C . ILE A 1 82 ? 6.204 -11.766 -16.157 1.00 83.62 82 ILE A C 1
ATOM 666 O O . ILE A 1 82 ? 5.079 -11.967 -16.609 1.00 83.62 82 ILE A O 1
ATOM 670 N N . ALA A 1 83 ? 6.397 -11.197 -14.964 1.00 85.12 83 ALA A N 1
ATOM 671 C CA . ALA A 1 83 ? 5.316 -10.907 -14.031 1.00 85.12 83 ALA A CA 1
ATOM 672 C C . ALA A 1 83 ? 5.451 -9.499 -13.421 1.00 85.12 83 ALA A C 1
ATOM 674 O O . ALA A 1 83 ? 6.445 -9.210 -12.746 1.00 85.12 83 ALA A O 1
ATOM 675 N N . PRO A 1 84 ? 4.449 -8.621 -13.612 1.00 90.50 84 PRO A N 1
ATOM 676 C CA . PRO A 1 84 ? 4.365 -7.376 -12.862 1.00 90.50 84 PRO A CA 1
ATOM 677 C C . PRO A 1 84 ? 3.957 -7.637 -11.403 1.00 90.50 84 PRO A C 1
ATOM 679 O O . PRO A 1 84 ? 3.487 -8.721 -11.045 1.00 90.50 84 PRO A O 1
ATOM 682 N N . LEU A 1 85 ? 4.102 -6.617 -10.555 1.00 91.38 85 LEU A N 1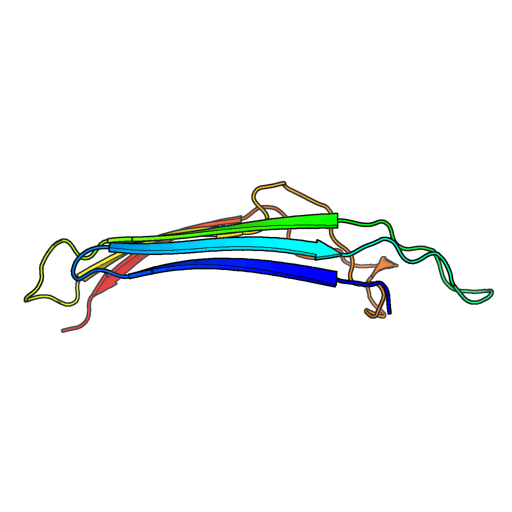
ATOM 683 C CA . LEU A 1 85 ? 3.508 -6.618 -9.219 1.00 91.38 85 LEU A CA 1
ATOM 684 C C . LEU A 1 85 ? 1.973 -6.734 -9.303 1.00 91.38 85 LEU A C 1
ATOM 686 O O . LEU A 1 85 ? 1.385 -6.366 -10.325 1.00 91.38 85 LEU A O 1
ATOM 690 N N . PRO A 1 86 ? 1.304 -7.203 -8.229 1.00 92.81 86 PRO A N 1
ATOM 691 C CA . PRO A 1 86 ? -0.151 -7.245 -8.189 1.00 92.81 86 PRO A CA 1
ATOM 692 C C . PRO A 1 86 ? -0.783 -5.888 -8.531 1.00 92.81 86 PRO A C 1
ATOM 694 O O . PRO A 1 86 ? -0.368 -4.841 -8.022 1.00 92.81 86 PRO A O 1
ATOM 697 N N . GLY A 1 87 ? -1.810 -5.928 -9.381 1.00 94.38 87 GLY A N 1
ATOM 698 C CA . GLY A 1 87 ? -2.630 -4.764 -9.717 1.00 94.38 87 GLY A CA 1
ATOM 699 C C . GLY A 1 87 ? -3.455 -4.260 -8.529 1.00 94.38 87 GLY A C 1
ATOM 700 O O . GLY A 1 87 ? -3.240 -4.652 -7.374 1.00 94.38 87 GLY A O 1
ATOM 701 N N . ARG A 1 88 ? -4.433 -3.392 -8.803 1.00 97.88 88 ARG A N 1
ATOM 702 C CA . ARG A 1 88 ? -5.319 -2.875 -7.756 1.00 97.88 88 ARG A CA 1
ATOM 703 C C . ARG A 1 88 ? -6.041 -4.004 -7.023 1.00 97.88 88 ARG A C 1
ATOM 705 O O . ARG A 1 88 ? -6.657 -4.876 -7.632 1.00 97.88 88 ARG A O 1
ATOM 712 N N . SER A 1 89 ? -6.028 -3.942 -5.695 1.00 98.06 89 SER A N 1
ATOM 713 C CA . SER A 1 89 ? -6.818 -4.837 -4.846 1.00 98.06 89 SER A CA 1
ATOM 714 C C . SER A 1 89 ? -7.483 -4.067 -3.716 1.00 98.06 89 SER A C 1
ATOM 716 O O . SER A 1 89 ? -6.900 -3.147 -3.144 1.00 98.06 89 SER A O 1
ATOM 718 N N . ILE A 1 90 ? -8.714 -4.453 -3.393 1.00 97.75 90 ILE A N 1
ATOM 719 C CA . ILE A 1 90 ? -9.468 -3.928 -2.258 1.00 97.75 90 ILE A CA 1
ATOM 720 C C . ILE A 1 90 ? -9.941 -5.127 -1.453 1.00 97.75 90 ILE A C 1
ATOM 722 O O . ILE A 1 90 ? -10.516 -6.064 -2.004 1.00 97.75 90 ILE A O 1
ATOM 726 N N . ARG A 1 91 ? -9.689 -5.106 -0.148 1.00 98.00 91 ARG A N 1
ATOM 727 C CA . ARG A 1 91 ? -10.185 -6.118 0.780 1.00 98.00 91 ARG A CA 1
ATOM 728 C C . ARG A 1 91 ? -10.773 -5.460 2.007 1.00 98.00 91 ARG A C 1
ATOM 730 O O . ARG A 1 91 ? -10.303 -4.415 2.443 1.00 98.00 91 ARG A O 1
ATOM 737 N N . GLY A 1 92 ? -11.770 -6.103 2.583 1.00 97.81 92 GLY A N 1
ATOM 738 C CA . GLY A 1 92 ? -12.338 -5.702 3.855 1.00 97.81 92 GLY A CA 1
ATOM 739 C C . GLY A 1 92 ? -12.716 -6.923 4.666 1.00 97.81 92 GLY A C 1
ATOM 740 O O . GLY A 1 92 ? -12.796 -8.033 4.138 1.00 97.81 92 GLY A O 1
ATOM 741 N N . GLY A 1 93 ? -12.920 -6.716 5.956 1.00 96.94 93 GLY A N 1
ATOM 742 C CA . GLY A 1 93 ? -13.292 -7.789 6.856 1.00 96.94 93 GLY A CA 1
ATOM 743 C C . GLY A 1 93 ? -13.548 -7.298 8.266 1.00 96.94 93 GLY A C 1
ATOM 744 O O . GLY A 1 93 ? -13.459 -6.107 8.571 1.00 96.94 93 GLY A O 1
ATOM 745 N N . LEU A 1 94 ? -13.858 -8.260 9.123 1.00 95.25 94 LEU A N 1
ATOM 746 C CA . LEU A 1 94 ? -13.981 -8.074 10.556 1.00 95.25 94 LEU A CA 1
ATOM 747 C C . LEU A 1 94 ? -13.067 -9.067 11.271 1.00 95.25 94 LEU A C 1
ATOM 749 O O . LEU A 1 94 ? -12.904 -10.198 10.818 1.00 95.25 94 LEU A O 1
ATOM 753 N N . ALA A 1 95 ? -12.466 -8.635 12.369 1.00 92.00 95 ALA A N 1
ATOM 754 C CA . ALA A 1 95 ? -11.703 -9.474 13.279 1.00 92.00 95 ALA A CA 1
ATOM 755 C C . ALA A 1 95 ? -12.346 -9.391 14.663 1.00 92.00 95 ALA A C 1
ATOM 757 O O . ALA A 1 95 ? -12.701 -8.300 15.110 1.00 92.00 95 ALA A O 1
ATOM 758 N N . LEU A 1 96 ? -12.514 -10.544 15.302 1.00 90.50 96 LEU A N 1
ATOM 759 C CA . LEU A 1 96 ? -13.100 -10.709 16.626 1.00 90.50 96 LEU A CA 1
ATOM 760 C C . LEU A 1 96 ? -12.136 -11.558 17.448 1.00 90.50 96 LEU A C 1
ATOM 762 O O . LEU A 1 96 ? -11.865 -12.693 17.061 1.00 90.50 96 LEU A O 1
ATOM 766 N N . ASN A 1 97 ? -11.643 -11.016 18.558 1.00 84.44 97 ASN A N 1
ATOM 767 C CA . ASN A 1 97 ? -10.924 -11.791 19.567 1.00 84.44 97 ASN A CA 1
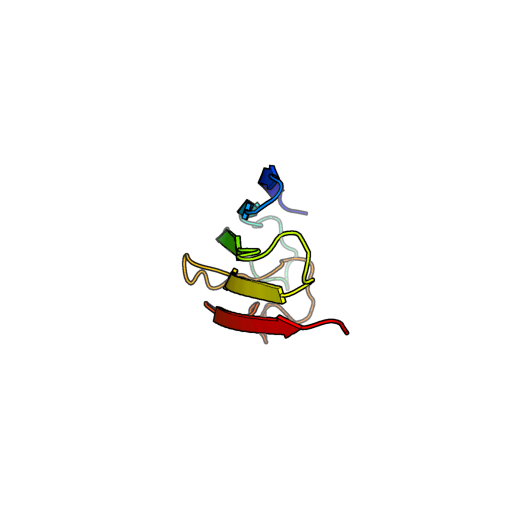ATOM 768 C C . ASN A 1 97 ? -11.814 -11.933 20.814 1.00 84.44 97 ASN A C 1
ATOM 770 O O . ASN A 1 97 ? -12.494 -10.972 21.190 1.00 84.44 97 ASN A O 1
ATOM 774 N N . PHE A 1 98 ? -11.830 -13.132 21.405 1.00 76.62 98 PHE A N 1
ATOM 775 C CA . PHE A 1 98 ? -12.646 -13.513 22.565 1.00 76.62 98 PHE A CA 1
ATOM 776 C C . PHE A 1 98 ? -11.762 -13.841 23.765 1.00 76.62 98 PHE A C 1
ATOM 778 O O . PHE A 1 98 ? -10.667 -14.404 23.532 1.00 76.62 98 PHE A O 1
#

Mean predicted aligned error: 5.34 Å

Radius of gyration: 17.97 Å; Cα contacts (8 Å, |Δi|>4): 215; chains: 1; bounding box: 40×22×49 Å

Organism: Caulobacter vibrioides (NCBI:txid155892)

Sequence (98 aa):
PPYSLTGRLVWASPRIDAQLEVRYVADQDRVTTYELPTNDYTLVNARVSFKPLEDRDLRLFVEGRNLTDAVAREHASFLKDIAPLPGRSIRGGLALNF

pLDDT: mean 91.28, std 7.8, range [58.78, 98.75]

Secondary structure (DSSP, 8-stat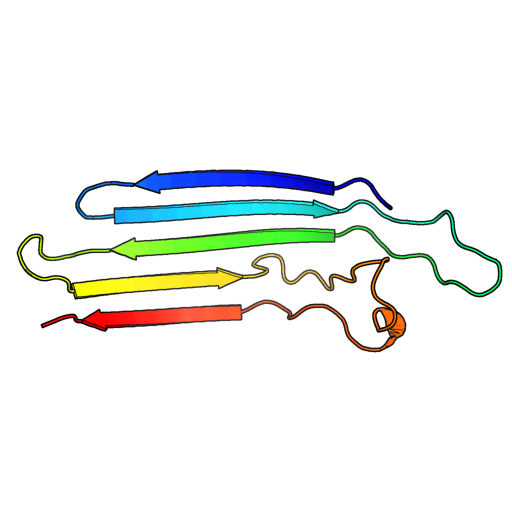e):
---EEEEEEEEE-SSEEEEEEEEEE--B----TT---B--EEEEEEEEEE-S-SSS-EEEEEEEESTT------TT-TTTTT-PPP--EEEEEEEE--

InterPro domains:
  IPR036942 TonB-dependent receptor-like, beta-barrel domain superfamily [G3DSA:2.40.170.20] (1-98)

Nearest PDB structures (foldseek):
  5fok-assembly1_A  TM=7.369E-01  e=3.522E-01  Pseudomonas aeruginosa PAO1
  3v8x-assembly1_A  TM=7.165E-01  e=1.856E+00  Neisseria meningitidis serogroup B
  5nxu-assembly1_C  TM=3.415E-01  e=6.277E+00  Providencia stuartii

Foldseek 3Di:
DFDKDKDKDWDDDLFKTKIKMKIKGAWDDPDDPPADTDHIDIKIKMKMWGDPDNVWPKIKMKIKTRPVQDQAADSPDPCSVPDTDDGIDMDIDMDGDD